Protein AF-A0A0S3TYS9-F1 (afdb_monomer_lite)

Sequence (131 aa):
MGTEREISRIGVMIERSLILAIACPKTEFPAMGLEELPGAELIVSGLADLHEGKSDTVGALLIAIASIRLTNAGLDIPKEHLATEPELKLYDRLQAEREDAYPYYNALLDRLNSFCHALELQTYLFVNRNK

pLDDT: mean 71.96, std 20.92, range [28.69, 91.81]

Radius of gyration: 17.64 Å; chains: 1; bounding box: 59×28×42 Å

Foldseek 3Di:
DDDDDPDDDDDDDPDDDPDDDDDDPDDPQPDCDLCNFQLSVLCVVLQVCVVVLNCLDLSNLLCLVCVVLCVVLPDDDDPVSHDDPSLVSNQVVQVVVDVDSPVVSVVNVVSSVSSSVVSNVSSVVVVVVVD

Secondary structure (DSSP, 8-state):
---------------S--------S-----SS-GGGSTTHHHHHHHHHHHHTT--SSHHHHHHHHTHHHHHHTT----GGGPPSSHHHHHHHHHHHH-S-HHHHHHHHHHHHHHHHHHHHHHHHHHHHHT-

Structure (mmCIF, N/CA/C/O backbone):
data_AF-A0A0S3TYS9-F1
#
_entry.id   AF-A0A0S3TYS9-F1
#
loop_
_atom_site.group_PDB
_atom_site.id
_atom_site.type_symbol
_atom_site.label_atom_id
_atom_site.label_alt_id
_atom_site.label_comp_id
_atom_site.label_asym_id
_atom_site.label_entity_id
_atom_site.label_seq_id
_atom_site.pdbx_PDB_ins_code
_atom_site.Cartn_x
_atom_site.Cartn_y
_atom_site.Cartn_z
_atom_site.occupancy
_atom_site.B_iso_or_equiv
_atom_site.auth_seq_id
_atom_site.auth_comp_id
_atom_site.auth_asym_id
_atom_site.auth_atom_id
_atom_site.pdbx_PDB_model_num
ATOM 1 N N . MET A 1 1 ? 37.825 -5.362 17.882 1.00 38.38 1 MET A N 1
ATOM 2 C CA . MET A 1 1 ? 36.611 -5.930 18.507 1.00 38.38 1 MET A CA 1
ATOM 3 C C . MET A 1 1 ? 35.869 -4.732 19.086 1.00 38.38 1 MET A C 1
ATOM 5 O O . MET A 1 1 ? 36.315 -4.232 20.100 1.00 38.38 1 MET A O 1
ATOM 9 N N . GLY A 1 2 ? 34.964 -4.037 18.382 1.00 41.44 2 GLY A N 1
ATOM 10 C CA . GLY A 1 2 ? 33.747 -4.550 17.731 1.00 41.44 2 GLY A CA 1
ATOM 11 C C . GLY A 1 2 ? 32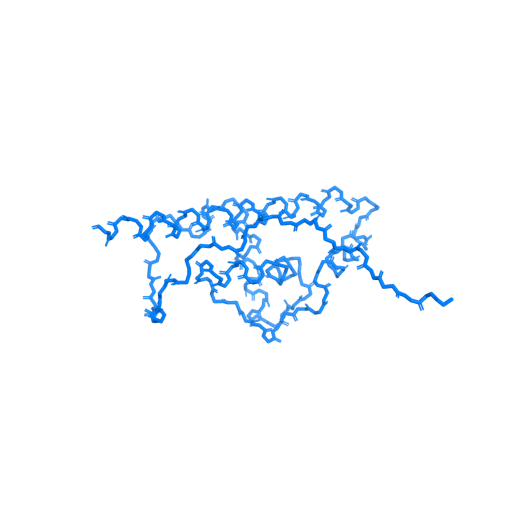.897 -5.151 18.844 1.00 41.44 2 GLY A C 1
ATOM 12 O O . GLY A 1 2 ? 33.299 -6.187 19.349 1.00 41.44 2 GLY A O 1
ATOM 13 N N . THR A 1 3 ? 31.865 -4.525 19.390 1.00 44.28 3 THR A N 1
ATOM 14 C CA . THR A 1 3 ? 30.721 -3.769 18.852 1.00 44.28 3 THR A CA 1
ATOM 15 C C . THR A 1 3 ? 30.190 -2.898 20.005 1.00 44.28 3 THR A C 1
ATOM 17 O O . THR A 1 3 ? 30.480 -3.205 21.148 1.00 44.28 3 THR A O 1
ATOM 20 N N . GLU A 1 4 ? 29.488 -1.793 19.784 1.00 37.22 4 GLU A N 1
ATOM 21 C CA . GLU A 1 4 ? 28.043 -1.746 20.046 1.00 37.22 4 GLU A CA 1
ATOM 22 C C . GLU A 1 4 ? 27.489 -0.388 19.606 1.00 37.22 4 GLU A C 1
ATOM 24 O O . GLU A 1 4 ? 28.148 0.647 19.670 1.00 37.22 4 GLU A O 1
ATOM 29 N N . ARG A 1 5 ? 26.289 -0.454 19.045 1.00 38.91 5 ARG A N 1
ATOM 30 C CA . ARG A 1 5 ? 25.685 0.522 18.150 1.00 38.91 5 ARG A CA 1
ATOM 31 C C . ARG A 1 5 ? 25.148 1.727 18.922 1.00 38.91 5 ARG A C 1
ATOM 33 O O . ARG A 1 5 ? 24.173 1.607 19.657 1.00 38.91 5 ARG A O 1
ATOM 40 N N . GLU A 1 6 ? 25.722 2.896 18.657 1.00 38.84 6 GLU A N 1
ATOM 41 C CA . GLU A 1 6 ? 25.036 4.178 18.810 1.00 38.84 6 GLU A CA 1
ATOM 42 C C . GLU A 1 6 ? 23.929 4.285 17.756 1.00 38.84 6 GLU A C 1
ATOM 44 O O . GLU A 1 6 ? 24.175 4.666 16.614 1.00 38.84 6 GLU A O 1
ATOM 49 N N . ILE A 1 7 ? 22.699 3.939 18.128 1.00 37.38 7 ILE A N 1
ATOM 50 C CA . ILE A 1 7 ? 21.507 4.402 17.409 1.00 37.38 7 ILE A CA 1
ATOM 51 C C . ILE A 1 7 ? 20.491 4.853 18.456 1.00 37.38 7 ILE A C 1
ATOM 53 O O . ILE A 1 7 ? 19.483 4.209 18.727 1.00 37.38 7 ILE A O 1
ATOM 57 N N . SER A 1 8 ? 20.812 5.979 19.088 1.00 40.09 8 SER A N 1
ATOM 58 C CA . SER A 1 8 ? 19.834 6.840 19.738 1.00 40.09 8 SER A CA 1
ATOM 59 C C . SER A 1 8 ? 19.636 8.056 18.837 1.00 40.09 8 SER A C 1
ATOM 61 O O . SER A 1 8 ? 20.619 8.607 18.345 1.00 40.09 8 SER A O 1
ATOM 63 N N . ARG A 1 9 ? 18.374 8.481 18.686 1.00 38.62 9 ARG A N 1
ATOM 64 C CA . ARG A 1 9 ? 17.856 9.651 17.938 1.00 38.62 9 ARG A CA 1
ATOM 65 C C . ARG A 1 9 ? 17.336 9.392 16.522 1.00 38.62 9 ARG A C 1
ATOM 67 O O . ARG A 1 9 ? 17.895 9.927 15.578 1.00 38.62 9 ARG A O 1
ATOM 74 N N . ILE A 1 10 ? 16.180 8.726 16.419 1.00 34.81 10 ILE A N 1
ATOM 75 C CA . ILE A 1 10 ? 14.990 9.299 15.751 1.00 34.81 10 ILE A CA 1
ATOM 76 C C . ILE A 1 10 ? 13.738 8.837 16.532 1.00 34.81 10 ILE A C 1
ATOM 78 O O . ILE A 1 10 ? 13.115 7.832 16.211 1.00 34.81 10 ILE A O 1
ATOM 82 N N . GLY A 1 11 ? 13.401 9.551 17.614 1.00 28.69 11 GLY A N 1
ATOM 83 C CA . GLY A 1 11 ? 12.000 9.699 18.045 1.00 28.69 11 GLY A CA 1
ATOM 84 C C . GLY A 1 11 ? 11.329 10.708 17.101 1.00 28.69 11 GLY A C 1
ATOM 85 O O . GLY A 1 11 ? 12.023 11.506 16.483 1.00 28.69 11 GLY A O 1
ATOM 86 N N . VAL A 1 12 ? 10.016 10.774 16.915 1.00 32.56 12 VAL A N 1
ATOM 87 C CA . VAL A 1 12 ? 8.936 10.766 17.904 1.00 32.56 12 VAL A CA 1
ATOM 88 C C . VAL A 1 12 ? 7.634 10.626 17.106 1.00 32.56 12 VAL A C 1
ATOM 90 O O . VAL A 1 12 ? 7.412 11.484 16.263 1.00 32.56 12 VAL A O 1
ATOM 93 N N . MET A 1 13 ? 6.793 9.611 17.362 1.00 29.39 13 MET A N 1
ATOM 94 C CA . MET A 1 13 ? 5.313 9.685 17.242 1.00 29.39 13 MET A CA 1
ATOM 95 C C . MET A 1 13 ? 4.619 8.358 17.642 1.00 29.39 13 MET A C 1
ATOM 97 O O . MET A 1 13 ? 3.656 7.948 17.006 1.00 29.39 13 MET A O 1
ATOM 101 N N . ILE A 1 14 ? 5.086 7.633 18.664 1.00 37.09 14 ILE A N 1
ATOM 102 C CA . ILE A 1 14 ? 4.356 6.457 19.183 1.00 37.09 14 ILE A CA 1
ATOM 103 C C . ILE A 1 14 ? 4.107 6.688 20.666 1.00 37.09 14 ILE A C 1
ATOM 105 O O . ILE A 1 14 ? 4.811 6.146 21.502 1.00 37.09 14 ILE A O 1
ATOM 109 N N . GLU A 1 15 ? 3.175 7.581 20.988 1.00 40.12 15 GLU A N 1
ATOM 110 C CA . GLU A 1 15 ? 2.581 7.695 22.326 1.00 40.12 15 GLU A CA 1
ATOM 111 C C . GLU A 1 15 ? 1.449 8.723 22.275 1.00 40.12 15 GLU A C 1
ATOM 113 O O . GLU A 1 15 ? 1.656 9.917 22.493 1.00 40.12 15 GLU A O 1
ATOM 118 N N . ARG A 1 16 ? 0.244 8.256 21.926 1.00 34.84 16 ARG A N 1
ATOM 119 C CA . ARG A 1 16 ? -1.020 8.684 22.547 1.00 34.84 16 ARG A CA 1
ATOM 120 C C . ARG A 1 16 ? -2.198 7.919 21.950 1.00 34.84 16 ARG A C 1
ATOM 122 O O . ARG A 1 16 ? -2.488 8.050 20.768 1.00 34.84 16 ARG A O 1
ATOM 129 N N . SER A 1 17 ? -2.918 7.236 22.838 1.00 30.77 17 SER A N 1
ATOM 130 C CA . SER A 1 17 ? -4.229 6.586 22.651 1.00 30.77 17 SER A CA 1
ATOM 131 C C . SER A 1 17 ? -4.196 5.066 22.546 1.00 30.77 17 SER A C 1
ATOM 133 O O . SER A 1 17 ? -4.681 4.451 21.605 1.00 30.77 17 SER A O 1
ATOM 135 N N . LEU A 1 18 ? -3.732 4.464 23.636 1.00 38.28 18 LEU A N 1
ATOM 136 C CA . LEU A 1 18 ? -4.289 3.221 24.151 1.00 38.28 18 LEU A CA 1
ATOM 137 C C . LEU A 1 18 ? -5.726 3.484 24.676 1.00 38.28 18 LEU A C 1
ATOM 139 O O . LEU A 1 18 ? -5.932 3.583 25.877 1.00 38.28 18 LEU A O 1
ATOM 143 N N . ILE A 1 19 ? -6.701 3.699 23.788 1.00 33.62 19 ILE A N 1
ATOM 144 C CA . ILE A 1 19 ? -8.158 3.802 24.048 1.00 33.62 19 ILE A CA 1
ATOM 145 C C . ILE A 1 19 ? -8.800 3.427 22.693 1.00 33.62 19 ILE A C 1
ATOM 147 O O . ILE A 1 19 ? -8.498 4.099 21.720 1.00 33.62 19 ILE A O 1
ATOM 151 N N . LEU A 1 20 ? -9.663 2.436 22.465 1.00 31.48 20 LEU A N 1
ATOM 152 C CA . LEU A 1 20 ? -10.468 1.550 23.299 1.00 31.48 20 LEU A CA 1
ATOM 153 C C . LEU A 1 20 ? -11.221 0.593 22.345 1.00 31.48 20 LEU A C 1
ATOM 155 O O . LEU A 1 20 ? -11.668 1.042 21.299 1.00 31.48 20 LEU A O 1
ATOM 159 N N . ALA A 1 21 ? -11.385 -0.664 22.776 1.00 30.34 21 ALA A N 1
ATOM 160 C CA . ALA A 1 21 ? -12.434 -1.643 22.431 1.00 30.34 21 ALA A CA 1
ATOM 161 C C . ALA A 1 21 ? -12.739 -1.904 20.938 1.00 30.34 21 ALA A C 1
ATOM 163 O O . ALA A 1 21 ? -13.208 -1.053 20.200 1.00 30.34 21 ALA A O 1
ATOM 164 N N . ILE A 1 22 ? -12.473 -3.111 20.438 1.00 43.03 22 ILE A N 1
ATOM 165 C CA . ILE A 1 22 ? -13.406 -4.253 20.517 1.00 43.03 22 ILE A CA 1
ATOM 166 C C . ILE A 1 22 ? -14.794 -3.901 19.955 1.00 43.03 22 ILE A C 1
ATOM 168 O O . ILE A 1 22 ? -15.543 -3.133 20.545 1.00 43.03 22 ILE A O 1
ATOM 172 N N . ALA A 1 23 ? -15.130 -4.625 18.884 1.00 37.19 23 ALA A N 1
ATOM 173 C CA . ALA A 1 23 ? -16.440 -4.786 18.262 1.00 37.19 23 ALA A CA 1
ATOM 174 C C . ALA A 1 23 ? -16.963 -3.606 17.429 1.00 37.19 23 ALA A C 1
ATOM 176 O O . ALA A 1 23 ? -17.690 -2.745 17.911 1.00 37.19 23 ALA A O 1
ATOM 177 N N . CYS A 1 24 ? -16.777 -3.710 16.112 1.00 30.48 24 CYS A N 1
ATOM 178 C CA . CYS A 1 24 ? -17.903 -3.420 15.235 1.00 30.48 24 CYS A CA 1
ATOM 179 C C . CYS A 1 24 ? -18.082 -4.513 14.169 1.00 30.48 24 CYS A C 1
ATOM 181 O O . CYS A 1 24 ? -17.380 -4.517 13.158 1.00 30.48 24 CYS A O 1
ATOM 183 N N . PRO A 1 25 ? -18.998 -5.478 14.377 1.00 40.66 25 PRO A N 1
ATOM 184 C CA . PRO A 1 25 ? -19.484 -6.304 13.288 1.00 40.66 25 PRO A CA 1
ATOM 185 C C . PRO A 1 25 ? -20.395 -5.427 12.420 1.00 40.66 25 PRO A C 1
ATOM 187 O O . PRO A 1 25 ? -21.539 -5.182 12.786 1.00 40.66 25 PRO A O 1
ATOM 190 N N . LYS A 1 26 ? -19.880 -4.992 11.265 1.00 46.31 26 LYS A N 1
ATOM 191 C CA . LYS A 1 26 ? -20.584 -4.199 10.240 1.00 46.31 26 LYS A CA 1
ATOM 192 C C . LYS A 1 26 ? -20.901 -2.760 10.675 1.00 46.31 26 LYS A C 1
ATOM 194 O O . LYS A 1 26 ? -21.972 -2.482 11.200 1.00 46.31 26 LYS A O 1
ATOM 199 N N . THR A 1 27 ? -20.005 -1.825 10.373 1.00 41.22 27 THR A N 1
ATOM 200 C CA . THR A 1 27 ? -20.338 -0.393 10.359 1.00 41.22 27 THR A CA 1
ATOM 201 C C . THR A 1 27 ? -20.394 0.108 8.933 1.00 41.22 27 THR A C 1
ATOM 203 O O . THR A 1 27 ? -19.387 0.172 8.233 1.00 41.22 27 THR A O 1
ATOM 206 N N . GLU A 1 28 ? -21.601 0.477 8.526 1.00 45.94 28 GLU A N 1
ATOM 207 C CA . GLU A 1 28 ? -21.871 1.391 7.427 1.00 45.94 28 GLU A CA 1
ATOM 208 C C . GLU A 1 28 ? -21.129 2.713 7.712 1.00 45.94 28 GLU A C 1
ATOM 210 O O . GLU A 1 28 ? -21.558 3.526 8.532 1.00 45.94 28 GLU A O 1
ATOM 215 N N . PHE A 1 29 ? -19.957 2.892 7.090 1.00 45.88 29 PHE A N 1
ATOM 216 C CA . PHE A 1 29 ? -19.220 4.157 7.087 1.00 45.88 29 PHE A CA 1
ATOM 217 C C . PHE A 1 29 ? -20.119 5.258 6.481 1.00 45.88 29 PHE A C 1
ATOM 219 O O . PHE A 1 29 ? -20.705 5.039 5.417 1.00 45.88 29 PHE A O 1
ATOM 226 N N . PRO A 1 30 ? -20.285 6.435 7.116 1.00 43.38 30 PRO A N 1
ATOM 227 C CA . PRO A 1 30 ? -21.226 7.439 6.627 1.00 43.38 30 PRO A CA 1
ATOM 228 C C . PRO A 1 30 ? -20.771 8.111 5.316 1.00 43.38 30 PRO A C 1
ATOM 230 O O . PRO A 1 30 ? -19.774 8.823 5.289 1.00 43.38 30 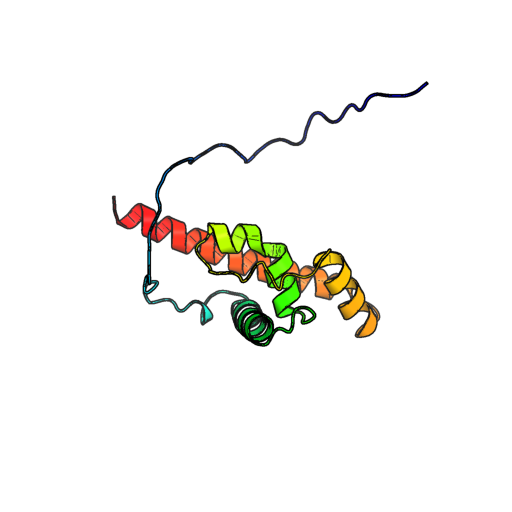PRO A O 1
ATOM 233 N N . ALA A 1 31 ? -21.590 7.926 4.272 1.00 42.22 31 ALA A N 1
ATOM 234 C CA . ALA A 1 31 ? -21.943 8.802 3.135 1.00 42.22 31 ALA A CA 1
ATOM 235 C C . ALA A 1 31 ? -20.871 9.500 2.269 1.00 42.22 31 ALA A C 1
ATOM 237 O O . ALA A 1 31 ? -21.252 10.172 1.315 1.00 42.22 31 ALA A O 1
ATOM 238 N N . MET A 1 32 ? -19.578 9.338 2.530 1.00 49.75 32 MET A N 1
ATOM 239 C CA . MET A 1 32 ? -18.538 9.559 1.524 1.00 49.75 32 MET A CA 1
ATOM 240 C C . MET A 1 32 ? -17.932 8.189 1.269 1.00 49.75 32 MET A C 1
ATOM 242 O O . MET A 1 32 ? -17.282 7.624 2.149 1.00 49.75 32 MET A O 1
ATOM 246 N N . GLY A 1 33 ? -18.278 7.595 0.127 1.00 61.03 33 GLY A N 1
ATOM 247 C CA . GLY A 1 33 ? -17.866 6.231 -0.190 1.00 61.03 33 GLY A CA 1
ATOM 248 C C . GLY A 1 33 ? -16.347 6.116 -0.114 1.00 61.03 33 GLY A C 1
ATOM 249 O O . GLY A 1 33 ? -15.641 7.057 -0.469 1.00 61.03 33 GLY A O 1
ATOM 250 N N . LEU A 1 34 ? -15.827 4.962 0.317 1.00 65.19 34 LEU A N 1
ATOM 251 C CA . LEU A 1 34 ? -14.389 4.657 0.244 1.00 65.19 34 LEU A CA 1
ATOM 252 C C . LEU A 1 34 ? -13.811 4.994 -1.139 1.00 65.19 34 LEU A C 1
ATOM 254 O O . LEU A 1 34 ? -12.667 5.414 -1.223 1.00 65.19 34 LEU A O 1
ATOM 258 N N . GLU A 1 35 ? -14.636 4.865 -2.181 1.00 68.12 35 GLU A N 1
ATOM 259 C CA . GLU A 1 35 ? -14.390 5.174 -3.593 1.00 68.12 35 GLU A CA 1
ATOM 260 C C . GLU A 1 35 ? -14.143 6.664 -3.901 1.00 68.12 35 GLU A C 1
ATOM 262 O O . GLU A 1 35 ? -13.550 6.977 -4.929 1.00 68.12 35 GLU A O 1
ATOM 267 N N . GLU A 1 36 ? -14.548 7.586 -3.023 1.00 71.88 36 GLU A N 1
ATOM 268 C CA . GLU A 1 36 ? -14.354 9.034 -3.200 1.00 71.88 36 GLU A CA 1
ATOM 269 C C . GLU A 1 36 ? -13.027 9.539 -2.610 1.00 71.88 36 GLU A C 1
ATOM 271 O O . GLU A 1 36 ? -12.663 10.706 -2.778 1.00 71.88 36 GLU A O 1
ATOM 276 N N . LEU A 1 37 ? -12.277 8.670 -1.921 1.00 76.69 37 LEU A N 1
ATOM 277 C CA . LEU A 1 37 ? -10.976 9.019 -1.360 1.00 76.69 37 LEU A CA 1
ATOM 278 C C . LEU A 1 37 ? -9.890 9.041 -2.452 1.00 76.69 37 LEU A C 1
ATOM 280 O O . LEU A 1 37 ? -9.877 8.200 -3.357 1.00 76.69 37 LEU A O 1
ATOM 284 N N . PRO A 1 38 ? -8.913 9.962 -2.370 1.00 76.38 38 PRO A N 1
ATOM 285 C CA . PRO A 1 38 ? -7.822 10.010 -3.334 1.00 76.38 38 PRO A CA 1
ATOM 286 C C . PRO A 1 38 ? -7.019 8.707 -3.278 1.00 76.38 38 PRO A C 1
ATOM 288 O O . PRO A 1 38 ? -6.424 8.393 -2.256 1.00 76.38 38 PRO A O 1
ATOM 291 N N 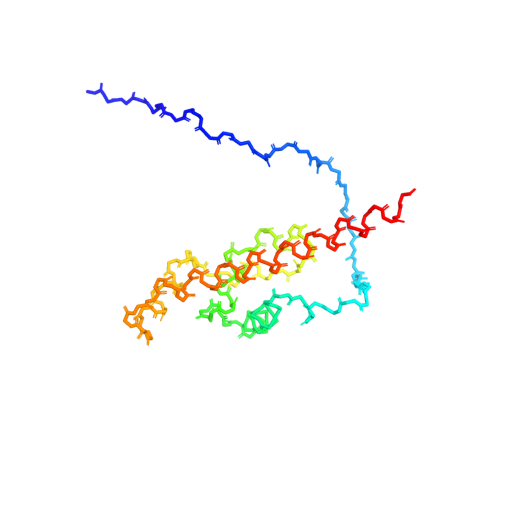. GLY A 1 39 ? -6.996 7.952 -4.380 1.00 79.38 39 GLY A N 1
ATOM 292 C CA . GLY A 1 39 ? -6.311 6.655 -4.438 1.00 79.38 39 GLY A CA 1
ATOM 293 C C . GLY A 1 39 ? -7.176 5.445 -4.093 1.00 79.38 39 GLY A C 1
ATOM 294 O O . GLY A 1 39 ? -6.659 4.330 -4.098 1.00 79.38 39 GLY A O 1
ATOM 295 N N . ALA A 1 40 ? -8.476 5.638 -3.859 1.00 82.44 40 ALA A N 1
ATOM 296 C CA . ALA A 1 40 ? -9.410 4.561 -3.554 1.00 82.44 40 ALA A CA 1
ATOM 297 C C . ALA A 1 40 ? -9.448 3.462 -4.615 1.00 82.44 40 ALA A C 1
ATOM 299 O O . ALA A 1 40 ? -9.470 2.287 -4.272 1.00 82.44 40 ALA A O 1
ATOM 300 N N . GLU A 1 41 ? -9.384 3.829 -5.894 1.00 82.50 41 GLU A N 1
ATOM 301 C CA . GLU A 1 41 ? -9.372 2.878 -7.011 1.00 82.50 41 GLU A CA 1
ATOM 302 C C . GLU A 1 41 ? -8.264 1.815 -6.884 1.00 82.50 41 GLU A C 1
ATOM 304 O O . GLU A 1 41 ? -8.488 0.651 -7.209 1.00 82.50 41 GLU A O 1
ATOM 309 N N . LEU A 1 42 ? -7.095 2.183 -6.341 1.00 84.19 42 LEU A N 1
ATOM 310 C CA . LEU A 1 42 ? -5.975 1.260 -6.139 1.00 84.19 42 LEU A CA 1
ATOM 311 C C . LEU A 1 42 ? -6.247 0.284 -4.993 1.00 84.19 42 LEU A C 1
ATOM 313 O O . LEU A 1 42 ? -5.901 -0.892 -5.084 1.00 84.19 42 LEU A O 1
ATOM 317 N N . ILE A 1 43 ? -6.879 0.772 -3.926 1.00 84.62 43 ILE A N 1
ATOM 318 C CA . ILE A 1 43 ? -7.202 -0.021 -2.738 1.00 84.62 43 ILE A CA 1
ATOM 319 C C . ILE A 1 43 ? -8.379 -0.953 -3.018 1.00 84.62 43 ILE A C 1
ATOM 321 O O . ILE A 1 43 ? -8.322 -2.126 -2.673 1.00 84.62 43 ILE A O 1
ATOM 325 N N . VAL A 1 44 ? -9.420 -0.466 -3.694 1.00 84.44 44 VAL A N 1
ATOM 326 C CA . VAL A 1 44 ? -10.581 -1.273 -4.087 1.00 84.44 44 VAL A CA 1
ATOM 327 C C . VAL A 1 44 ? -10.155 -2.381 -5.049 1.00 84.44 44 VAL A C 1
ATOM 329 O O . VAL A 1 44 ? -10.477 -3.545 -4.815 1.00 84.44 44 VAL A O 1
ATOM 332 N N . SER A 1 45 ? -9.370 -2.048 -6.082 1.00 84.94 45 SER A N 1
ATOM 333 C CA . SER A 1 45 ? -8.830 -3.053 -7.005 1.00 84.94 45 SER A CA 1
ATOM 334 C C . SER A 1 45 ? -7.927 -4.054 -6.284 1.00 84.94 45 SER A C 1
ATOM 336 O O . SER A 1 45 ? -8.056 -5.254 -6.498 1.00 84.94 45 SER A O 1
ATOM 338 N N . GLY A 1 46 ? -7.043 -3.585 -5.400 1.00 86.62 46 GLY A N 1
ATOM 339 C CA . GLY A 1 46 ? -6.137 -4.460 -4.659 1.00 86.62 46 GLY A CA 1
ATOM 340 C C . GLY A 1 46 ? -6.848 -5.382 -3.666 1.00 86.62 46 GLY A C 1
ATOM 341 O O . GLY A 1 46 ? -6.423 -6.517 -3.480 1.00 86.62 46 GLY A O 1
ATOM 342 N N . LEU A 1 47 ? -7.936 -4.927 -3.038 1.00 84.50 47 LEU A N 1
ATOM 343 C CA . LEU A 1 47 ? -8.763 -5.757 -2.161 1.00 84.50 47 LEU A CA 1
ATOM 344 C C . LEU A 1 47 ? -9.432 -6.872 -2.960 1.00 84.50 47 LEU A C 1
ATOM 346 O O . LEU A 1 47 ? -9.390 -8.026 -2.541 1.00 84.50 47 LEU A O 1
ATOM 350 N N . ALA A 1 48 ? -10.004 -6.541 -4.121 1.00 86.12 48 ALA A N 1
ATOM 351 C CA . ALA A 1 48 ? -10.574 -7.535 -5.024 1.00 86.12 48 ALA A CA 1
ATOM 352 C C . ALA A 1 48 ? -9.518 -8.568 -5.453 1.00 86.12 48 ALA A C 1
ATOM 354 O O . ALA A 1 48 ? -9.768 -9.767 -5.354 1.00 86.12 48 ALA A O 1
ATOM 355 N N . ASP A 1 49 ? -8.316 -8.117 -5.824 1.00 86.94 49 ASP A N 1
ATOM 356 C CA . ASP A 1 49 ? -7.196 -8.997 -6.170 1.00 86.94 49 ASP A CA 1
ATOM 357 C C . ASP A 1 49 ? -6.809 -9.926 -5.007 1.00 86.94 49 ASP A C 1
ATOM 359 O O . ASP A 1 49 ? -6.676 -11.135 -5.200 1.00 86.94 49 ASP A O 1
ATOM 363 N N . LEU A 1 50 ? -6.688 -9.396 -3.784 1.00 84.88 50 LEU A N 1
ATOM 364 C CA . LEU A 1 50 ? -6.383 -10.191 -2.591 1.00 84.88 50 LEU A CA 1
ATOM 365 C C . LEU A 1 50 ? -7.479 -11.221 -2.283 1.00 84.88 50 LEU A C 1
ATOM 367 O O . LEU A 1 50 ? -7.159 -12.346 -1.902 1.00 84.88 50 LEU A O 1
ATOM 371 N N . HIS A 1 51 ? -8.752 -10.872 -2.485 1.00 82.75 51 HIS A N 1
ATOM 372 C CA . HIS A 1 51 ? -9.872 -11.808 -2.349 1.00 82.75 51 HIS A CA 1
ATOM 373 C C . HIS A 1 51 ? -9.867 -12.904 -3.421 1.00 82.75 51 HIS A C 1
ATOM 375 O O . HIS A 1 51 ? -10.283 -14.027 -3.142 1.00 82.75 51 HIS A O 1
ATOM 381 N N . GLU A 1 52 ? -9.359 -12.614 -4.619 1.00 84.56 52 GLU A N 1
ATOM 382 C CA . GLU A 1 52 ? -9.109 -13.613 -5.664 1.00 84.56 52 GLU A CA 1
ATOM 383 C C . GLU A 1 52 ? -7.804 -14.410 -5.450 1.00 84.56 52 GLU A C 1
ATOM 385 O O . GLU A 1 52 ? -7.461 -15.266 -6.266 1.00 84.56 52 GLU A O 1
ATOM 390 N N . GLY A 1 53 ? -7.062 -14.149 -4.366 1.00 83.19 53 GLY A N 1
ATOM 391 C CA . GLY A 1 53 ? -5.784 -14.801 -4.060 1.00 83.19 53 GLY A CA 1
ATOM 392 C C . GLY A 1 53 ? -4.594 -14.267 -4.867 1.00 83.19 53 GLY A C 1
ATOM 393 O O . GLY A 1 53 ? -3.524 -14.878 -4.876 1.00 83.19 53 GLY A O 1
ATOM 394 N N . LYS A 1 54 ? -4.749 -13.127 -5.548 1.00 86.25 54 LYS A N 1
ATOM 395 C CA . LYS A 1 54 ? -3.702 -12.460 -6.329 1.00 86.25 54 LYS A CA 1
ATOM 396 C C . LYS A 1 54 ? -2.964 -11.450 -5.450 1.00 86.25 54 LYS A C 1
ATOM 398 O O . LYS A 1 54 ? -3.349 -10.294 -5.335 1.00 86.25 54 LYS A O 1
ATOM 403 N N . SER A 1 55 ? -1.864 -11.882 -4.846 1.00 86.06 55 SER A N 1
ATOM 404 C CA . SER A 1 55 ? -1.038 -11.037 -3.970 1.00 86.06 55 SER A CA 1
ATOM 405 C C . SER A 1 55 ? 0.086 -10.276 -4.681 1.00 86.06 55 SER A C 1
ATOM 407 O O . SER A 1 55 ? 0.742 -9.435 -4.071 1.00 86.06 55 SER A O 1
ATOM 409 N N . ASP A 1 56 ? 0.304 -10.555 -5.969 1.00 86.06 56 ASP A N 1
ATOM 410 C CA . ASP A 1 56 ? 1.390 -9.988 -6.783 1.00 86.06 56 ASP A CA 1
ATOM 411 C C . ASP A 1 56 ? 0.925 -8.834 -7.696 1.00 86.06 56 ASP A C 1
ATOM 413 O O . ASP A 1 56 ? 1.589 -8.475 -8.665 1.00 86.06 56 ASP A O 1
ATOM 417 N N . THR A 1 57 ? -0.248 -8.250 -7.438 1.00 89.69 57 THR A N 1
ATOM 418 C CA . THR A 1 57 ? -0.734 -7.085 -8.193 1.00 89.69 57 THR A CA 1
ATOM 419 C C . THR A 1 57 ? -0.279 -5.783 -7.544 1.00 89.69 57 THR A C 1
ATOM 421 O O . THR A 1 57 ? -0.017 -5.727 -6.345 1.00 89.69 57 THR A O 1
ATOM 424 N N . VAL A 1 58 ? -0.212 -4.698 -8.323 1.00 89.94 58 VAL A N 1
ATOM 425 C CA . VAL A 1 58 ? 0.172 -3.371 -7.806 1.00 89.94 58 VAL A CA 1
ATOM 426 C C . VAL A 1 58 ? -0.717 -2.957 -6.627 1.00 89.94 58 VAL A C 1
ATOM 428 O O . VAL A 1 58 ? -0.205 -2.511 -5.603 1.00 89.94 58 VAL A O 1
ATOM 431 N N . GLY A 1 59 ? -2.036 -3.155 -6.731 1.00 89.19 59 GLY A N 1
ATOM 432 C CA . GLY A 1 59 ? -2.978 -2.845 -5.653 1.00 89.19 59 GLY A CA 1
ATOM 433 C C . GLY A 1 59 ? -2.767 -3.715 -4.412 1.00 89.19 59 GLY A C 1
ATOM 434 O O . GLY A 1 59 ? -2.696 -3.190 -3.301 1.00 89.19 59 GLY A O 1
ATOM 435 N N . ALA A 1 60 ? -2.606 -5.029 -4.589 1.00 90.25 60 ALA A N 1
ATOM 436 C CA . ALA A 1 60 ? -2.360 -5.957 -3.486 1.00 90.25 60 ALA A CA 1
ATOM 437 C C . ALA A 1 60 ? -1.044 -5.650 -2.749 1.00 90.25 60 ALA A C 1
ATOM 439 O O . ALA A 1 60 ? -1.001 -5.658 -1.517 1.00 90.25 60 ALA A O 1
ATOM 440 N N . LEU A 1 61 ? 0.014 -5.311 -3.491 1.00 91.00 61 LEU A N 1
ATOM 441 C CA . LEU A 1 61 ? 1.309 -4.920 -2.934 1.00 91.00 61 LEU A CA 1
ATOM 442 C C . LEU A 1 61 ? 1.211 -3.598 -2.163 1.00 91.00 61 LEU A C 1
ATOM 444 O O . LEU A 1 61 ? 1.714 -3.511 -1.047 1.00 91.00 61 LEU A O 1
ATOM 448 N N . LEU A 1 62 ? 0.497 -2.596 -2.684 1.00 90.56 62 LEU A N 1
ATOM 449 C CA . LEU A 1 62 ? 0.256 -1.337 -1.964 1.00 90.56 62 LEU A CA 1
ATOM 450 C C . LEU A 1 62 ? -0.526 -1.553 -0.662 1.00 90.56 62 LEU A C 1
ATOM 452 O O . LEU A 1 62 ? -0.176 -0.987 0.376 1.00 90.56 62 LEU A O 1
ATOM 456 N N . ILE A 1 63 ? -1.548 -2.411 -0.687 1.00 90.00 63 ILE A N 1
ATOM 457 C CA . ILE A 1 63 ? -2.289 -2.793 0.521 1.00 90.00 63 ILE A CA 1
ATOM 458 C C . ILE A 1 63 ? -1.375 -3.508 1.510 1.00 90.00 63 ILE A C 1
ATOM 460 O O . ILE A 1 63 ? -1.459 -3.241 2.704 1.00 90.00 63 ILE A O 1
ATOM 464 N N . ALA A 1 64 ? -0.478 -4.377 1.043 1.00 90.31 64 ALA A N 1
ATOM 465 C CA . ALA A 1 64 ? 0.491 -5.041 1.905 1.00 90.31 64 ALA A CA 1
ATOM 466 C C . ALA A 1 64 ? 1.443 -4.039 2.580 1.00 90.31 64 ALA A C 1
ATOM 468 O O . ALA A 1 64 ? 1.647 -4.136 3.794 1.00 90.31 64 ALA A O 1
ATOM 469 N N . ILE A 1 65 ? 1.936 -3.036 1.839 1.00 89.25 65 ILE A N 1
ATOM 470 C CA . ILE A 1 65 ? 2.794 -1.949 2.351 1.00 89.25 65 ILE A CA 1
ATOM 471 C C . ILE A 1 65 ? 2.085 -1.169 3.466 1.00 89.25 65 ILE A C 1
ATOM 473 O O . ILE A 1 65 ? 2.646 -0.961 4.540 1.00 89.25 65 ILE A O 1
ATOM 477 N N . ALA A 1 66 ? 0.830 -0.764 3.249 1.00 88.94 66 ALA A N 1
ATOM 478 C CA . ALA A 1 66 ? 0.062 0.001 4.234 1.00 88.94 66 ALA A CA 1
ATOM 479 C C . ALA A 1 66 ? -0.812 -0.862 5.158 1.00 88.94 66 ALA A C 1
ATOM 481 O O . ALA A 1 66 ? -1.630 -0.313 5.896 1.00 88.94 66 ALA A O 1
ATOM 482 N N . SER A 1 67 ? -0.649 -2.188 5.163 1.00 87.31 67 SER A N 1
ATOM 483 C CA . SER A 1 67 ? -1.584 -3.124 5.808 1.00 87.31 67 SER A CA 1
ATOM 484 C C . SER A 1 67 ? -1.835 -2.794 7.276 1.00 87.31 67 SER A C 1
ATOM 486 O O . SER A 1 67 ? -2.981 -2.777 7.724 1.00 87.31 67 SER A O 1
ATOM 488 N N . ILE A 1 68 ? -0.778 -2.453 8.016 1.00 84.75 68 ILE A N 1
ATOM 489 C CA . ILE A 1 68 ? -0.855 -2.057 9.426 1.00 84.75 68 ILE A CA 1
ATOM 490 C C . ILE A 1 68 ? -1.692 -0.781 9.588 1.00 84.75 68 ILE A C 1
ATOM 492 O O . ILE A 1 68 ? -2.578 -0.734 10.438 1.00 84.75 68 ILE A O 1
ATOM 496 N N . ARG A 1 69 ? -1.448 0.243 8.762 1.00 85.81 69 ARG A N 1
ATOM 497 C CA . ARG A 1 69 ? -2.165 1.527 8.826 1.00 85.81 69 ARG A CA 1
ATOM 498 C C . ARG A 1 69 ? -3.633 1.376 8.447 1.00 85.81 69 ARG A C 1
ATOM 500 O O . ARG A 1 69 ? -4.493 1.864 9.169 1.00 85.81 69 ARG A O 1
ATOM 507 N N . LEU A 1 70 ? -3.912 0.650 7.366 1.00 83.81 70 LEU A N 1
ATOM 508 C CA . LEU A 1 70 ? -5.269 0.372 6.896 1.00 83.81 70 LEU A CA 1
ATOM 509 C C . LEU A 1 70 ? -6.060 -0.427 7.941 1.00 83.81 70 LEU A C 1
ATOM 511 O O . LEU A 1 70 ? -7.187 -0.062 8.265 1.00 83.81 70 LEU A O 1
ATOM 515 N N . THR A 1 71 ? -5.438 -1.448 8.543 1.00 84.75 71 THR A N 1
ATOM 516 C CA . THR A 1 71 ? -6.054 -2.227 9.632 1.00 84.75 71 THR A CA 1
ATOM 517 C C . THR A 1 71 ? -6.356 -1.343 10.845 1.00 84.75 71 THR A C 1
ATOM 519 O O . THR A 1 71 ? -7.443 -1.420 11.411 1.00 84.75 71 THR A O 1
ATOM 522 N N . ASN A 1 72 ? -5.425 -0.465 11.235 1.00 81.00 72 ASN A N 1
ATOM 523 C CA . ASN A 1 72 ? -5.628 0.466 12.350 1.00 81.00 72 ASN A CA 1
ATOM 524 C C . ASN A 1 72 ? -6.732 1.497 12.071 1.00 81.00 72 ASN A C 1
ATOM 526 O O . ASN A 1 72 ? -7.389 1.954 13.003 1.00 81.00 72 ASN A O 1
ATOM 530 N N . ALA A 1 73 ? -6.944 1.846 10.803 1.00 77.38 73 ALA A N 1
ATOM 531 C CA . ALA A 1 73 ? -8.031 2.710 10.359 1.00 77.38 73 ALA A CA 1
ATOM 532 C C . ALA A 1 73 ? -9.381 1.973 10.215 1.00 77.38 73 ALA A C 1
ATOM 534 O O . ALA A 1 73 ? -10.386 2.598 9.888 1.00 77.38 73 ALA A O 1
ATOM 535 N N . GLY A 1 74 ? -9.427 0.661 10.475 1.00 77.62 74 GLY A N 1
ATOM 536 C CA . GLY A 1 74 ? -10.659 -0.132 10.491 1.00 77.62 74 GLY A CA 1
ATOM 537 C C . GLY A 1 74 ? -10.987 -0.877 9.193 1.00 77.62 74 GLY A C 1
ATOM 538 O O . GLY A 1 74 ? -12.098 -1.389 9.074 1.00 77.62 74 GLY A O 1
ATOM 539 N N . LEU A 1 75 ? -10.059 -0.964 8.232 1.00 81.44 75 LEU A N 1
ATOM 540 C CA . LEU A 1 75 ? -10.210 -1.834 7.057 1.00 81.44 75 LEU A CA 1
ATOM 541 C C . LEU A 1 75 ? -9.849 -3.284 7.397 1.00 81.44 75 LEU A C 1
ATOM 543 O O . LEU A 1 75 ? -8.813 -3.551 8.007 1.00 81.44 75 LEU A O 1
ATOM 547 N N . ASP A 1 76 ? -10.675 -4.224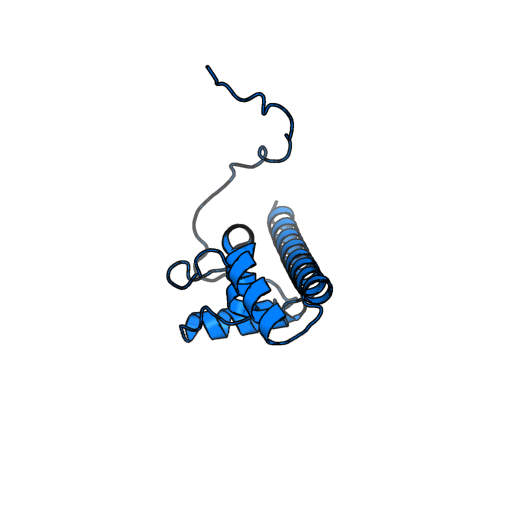 6.940 1.00 81.75 76 ASP A N 1
ATOM 548 C CA . ASP A 1 76 ? -10.384 -5.653 7.040 1.00 81.75 76 ASP A CA 1
ATOM 549 C C . ASP A 1 76 ? -9.445 -6.067 5.899 1.00 81.75 76 ASP A C 1
ATOM 551 O O . ASP A 1 76 ? -9.837 -6.099 4.734 1.00 81.75 76 ASP A O 1
ATOM 555 N N . ILE A 1 77 ? -8.174 -6.314 6.231 1.00 82.88 77 ILE A N 1
ATOM 556 C CA . ILE A 1 77 ? -7.147 -6.707 5.261 1.00 82.88 77 ILE A CA 1
ATOM 557 C C . ILE A 1 77 ? -6.777 -8.181 5.483 1.00 82.88 77 ILE A C 1
ATOM 559 O O . ILE A 1 77 ? -6.325 -8.530 6.582 1.00 82.88 77 ILE A O 1
ATOM 563 N N . PRO A 1 78 ? -6.884 -9.051 4.460 1.00 80.25 78 PRO A N 1
ATOM 564 C CA . PRO A 1 78 ? -6.554 -10.468 4.586 1.00 80.25 78 PRO A CA 1
ATOM 565 C C . PRO A 1 78 ? -5.036 -10.674 4.715 1.00 80.25 78 PRO A C 1
ATOM 567 O O . PRO A 1 78 ? -4.311 -10.789 3.727 1.00 80.25 78 PRO A O 1
ATOM 570 N N . LYS A 1 79 ? -4.548 -10.751 5.960 1.00 75.62 79 LYS A N 1
ATOM 571 C CA . LYS A 1 79 ? -3.112 -10.870 6.290 1.00 75.62 79 LYS A CA 1
ATOM 572 C C . LYS A 1 79 ? -2.444 -12.130 5.734 1.00 75.62 79 LYS A C 1
ATOM 574 O O . LYS A 1 79 ? -1.241 -12.130 5.503 1.00 75.62 79 LYS A O 1
ATOM 579 N N . GLU A 1 80 ? -3.225 -13.182 5.517 1.00 75.94 80 GLU A N 1
ATOM 580 C CA . GLU A 1 80 ? -2.767 -14.485 5.021 1.00 75.94 80 GLU A CA 1
ATOM 581 C C . GLU A 1 80 ? -2.254 -14.422 3.576 1.00 75.94 80 GLU A C 1
ATOM 583 O O . GLU A 1 80 ? -1.398 -15.212 3.189 1.00 75.94 80 GLU A O 1
ATOM 588 N N . HIS A 1 81 ? -2.740 -13.452 2.798 1.00 75.88 81 HIS A N 1
ATOM 589 C CA . HIS A 1 81 ? -2.403 -13.281 1.385 1.00 75.88 81 HIS A CA 1
ATOM 590 C C . HIS A 1 81 ? -1.404 -12.142 1.153 1.00 75.88 81 HIS A C 1
ATOM 592 O O . HIS A 1 81 ? -1.165 -11.758 0.012 1.00 75.88 81 HIS A O 1
ATOM 598 N N . LEU A 1 82 ? -0.812 -11.570 2.206 1.00 81.06 82 LEU A N 1
ATOM 599 C CA . LEU A 1 82 ? 0.135 -10.470 2.043 1.00 81.06 82 LEU A CA 1
ATOM 600 C C . LEU A 1 82 ? 1.484 -10.982 1.543 1.00 81.06 82 LEU A C 1
ATOM 602 O O . LEU A 1 82 ? 2.054 -11.938 2.069 1.00 81.06 82 LEU A O 1
ATOM 606 N N . ALA A 1 83 ? 2.010 -10.312 0.523 1.00 82.88 83 ALA A N 1
ATOM 607 C CA . ALA A 1 83 ? 3.308 -10.641 -0.027 1.00 82.88 83 ALA A CA 1
ATOM 608 C C . ALA A 1 83 ? 4.439 -10.308 0.961 1.00 82.88 83 ALA A C 1
ATOM 610 O O . ALA A 1 83 ? 4.421 -9.275 1.631 1.00 82.88 83 ALA A O 1
ATOM 611 N N . THR A 1 84 ? 5.457 -11.167 1.013 1.00 83.25 84 THR A N 1
ATOM 612 C CA . THR A 1 84 ? 6.726 -10.875 1.690 1.00 83.25 84 THR A CA 1
ATOM 613 C C . THR A 1 84 ? 7.469 -9.778 0.926 1.00 83.25 84 THR A C 1
ATOM 615 O O . THR A 1 84 ? 7.546 -9.848 -0.300 1.00 83.25 84 THR A O 1
ATOM 618 N N . GLU A 1 85 ? 7.991 -8.780 1.646 1.00 86.56 85 GLU A N 1
ATOM 619 C CA . GLU A 1 85 ? 8.720 -7.626 1.086 1.00 86.56 85 GLU A CA 1
ATOM 620 C C . GLU A 1 85 ? 7.951 -6.902 -0.040 1.00 86.56 85 GLU A C 1
ATOM 622 O O . GLU A 1 85 ? 8.428 -6.797 -1.174 1.00 86.56 85 GLU A O 1
ATOM 627 N N . PRO A 1 86 ? 6.739 -6.389 0.247 1.00 87.88 86 PRO A N 1
ATOM 628 C CA . PRO A 1 86 ? 5.853 -5.871 -0.790 1.00 87.88 86 PRO A CA 1
ATOM 629 C C . PRO A 1 86 ? 6.412 -4.625 -1.496 1.00 87.88 86 PRO A C 1
ATOM 631 O O . PRO A 1 86 ? 6.128 -4.425 -2.672 1.00 87.88 86 PRO A O 1
ATOM 634 N N . GLU A 1 87 ? 7.252 -3.830 -0.822 1.00 87.94 87 GLU A N 1
ATOM 635 C CA . GLU A 1 87 ? 7.962 -2.687 -1.420 1.00 87.94 87 GLU A CA 1
ATOM 636 C C . GLU A 1 87 ? 8.944 -3.128 -2.512 1.00 87.94 87 GLU A C 1
ATOM 638 O O . GLU A 1 87 ? 8.931 -2.579 -3.613 1.00 87.94 87 GLU A O 1
ATOM 643 N N . LEU A 1 88 ? 9.758 -4.155 -2.232 1.00 89.31 88 LEU A N 1
ATOM 644 C CA . LEU A 1 88 ? 10.725 -4.685 -3.196 1.00 89.31 88 LEU A CA 1
ATOM 645 C C . LEU A 1 88 ? 10.019 -5.325 -4.387 1.00 89.31 88 LEU A C 1
ATOM 647 O O . LEU A 1 88 ? 10.386 -5.053 -5.525 1.00 89.31 88 LEU A O 1
ATOM 651 N N . LYS A 1 89 ? 8.971 -6.119 -4.140 1.00 90.62 89 LYS A N 1
ATOM 652 C CA . LYS A 1 89 ? 8.170 -6.726 -5.212 1.00 90.62 89 LYS A CA 1
ATOM 653 C C . LYS A 1 89 ? 7.482 -5.689 -6.088 1.00 90.62 89 LYS A C 1
ATOM 655 O O . LYS A 1 89 ? 7.438 -5.850 -7.304 1.00 90.62 89 LYS A O 1
ATOM 660 N N . LEU A 1 90 ? 6.956 -4.623 -5.483 1.00 90.56 90 LEU A N 1
ATOM 661 C CA . LEU A 1 90 ? 6.357 -3.527 -6.235 1.00 90.56 90 LEU A CA 1
ATOM 662 C C . LEU A 1 90 ? 7.406 -2.868 -7.128 1.00 90.56 90 LEU A C 1
ATOM 664 O O . LEU A 1 90 ? 7.156 -2.665 -8.310 1.00 90.56 90 LEU A O 1
ATOM 668 N N . TYR A 1 91 ? 8.585 -2.575 -6.584 1.00 89.12 91 TYR A N 1
ATOM 669 C CA . TYR A 1 91 ? 9.661 -1.966 -7.352 1.00 89.12 91 TYR A CA 1
ATOM 670 C C . TYR A 1 91 ? 10.148 -2.860 -8.505 1.00 89.12 91 TYR A C 1
ATOM 672 O O . TYR A 1 91 ? 10.249 -2.382 -9.633 1.00 89.12 91 TYR A O 1
ATOM 680 N N . ASP A 1 92 ? 10.386 -4.150 -8.249 1.00 90.31 92 ASP A N 1
ATOM 681 C CA . ASP A 1 92 ? 10.825 -5.134 -9.252 1.00 90.31 92 ASP A CA 1
ATOM 682 C C . ASP A 1 92 ? 9.814 -5.255 -10.402 1.00 90.31 92 ASP A C 1
ATOM 684 O O . ASP A 1 92 ? 10.169 -5.167 -11.579 1.00 90.31 92 ASP A O 1
ATOM 688 N N . ARG A 1 93 ? 8.520 -5.315 -10.065 1.00 90.75 93 ARG A N 1
ATOM 689 C CA . ARG A 1 93 ? 7.433 -5.336 -11.047 1.00 90.75 93 ARG A CA 1
ATOM 690 C C . ARG A 1 93 ? 7.411 -4.079 -11.915 1.00 90.75 93 ARG A C 1
ATOM 692 O O . ARG A 1 93 ? 7.306 -4.174 -13.135 1.00 90.75 93 ARG A O 1
ATOM 699 N N . LEU A 1 94 ? 7.525 -2.902 -11.302 1.00 90.94 94 LEU A N 1
ATOM 700 C CA . LEU A 1 94 ? 7.536 -1.635 -12.036 1.00 90.94 94 LEU A CA 1
ATOM 701 C C . LEU A 1 94 ? 8.769 -1.501 -12.931 1.00 90.94 94 LEU A C 1
ATOM 703 O O . LEU A 1 94 ? 8.666 -0.956 -14.029 1.00 90.94 94 LEU A O 1
ATOM 707 N N . GLN A 1 95 ? 9.914 -2.014 -12.480 1.00 91.81 95 GLN A N 1
ATOM 708 C CA . GLN A 1 95 ? 11.152 -2.046 -13.252 1.00 91.81 95 GLN A CA 1
ATOM 709 C C . GLN A 1 95 ? 11.057 -2.992 -14.455 1.00 91.81 95 GLN A C 1
ATOM 711 O O . GLN A 1 95 ? 11.603 -2.691 -15.514 1.00 91.81 95 GLN A O 1
ATOM 716 N N . ALA A 1 96 ? 10.333 -4.107 -14.331 1.00 90.25 96 ALA A N 1
ATOM 717 C CA . ALA A 1 96 ? 10.080 -5.006 -15.455 1.00 90.25 96 ALA A CA 1
ATOM 718 C C . ALA A 1 96 ? 9.190 -4.367 -16.540 1.00 90.25 96 ALA A C 1
ATOM 720 O O . ALA A 1 96 ? 9.319 -4.698 -17.718 1.00 90.25 96 ALA A O 1
ATOM 721 N N . GLU A 1 97 ? 8.296 -3.449 -16.162 1.00 87.19 97 GLU A N 1
ATOM 722 C CA . GLU A 1 97 ? 7.386 -2.772 -17.095 1.00 87.19 97 GLU A CA 1
ATOM 723 C C . GLU A 1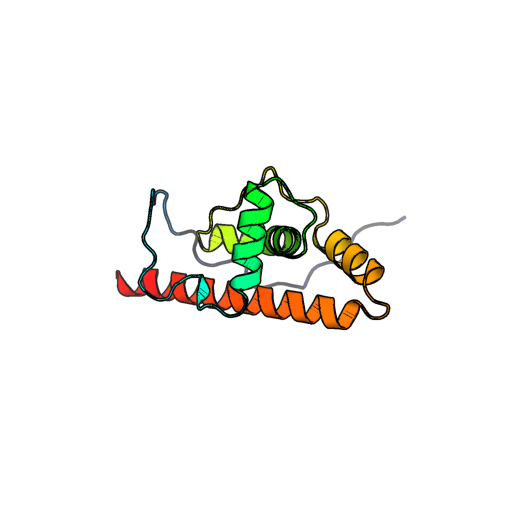 97 ? 7.960 -1.470 -17.678 1.00 87.19 97 GLU A C 1
ATOM 725 O O . GLU A 1 97 ? 7.516 -1.029 -18.742 1.00 87.19 97 GLU A O 1
ATOM 730 N N . ARG A 1 98 ? 8.901 -0.812 -16.985 1.00 87.31 98 ARG A N 1
ATOM 731 C CA . ARG A 1 98 ? 9.388 0.535 -17.330 1.00 87.31 98 ARG A CA 1
ATOM 732 C C . ARG A 1 98 ? 10.866 0.723 -16.997 1.00 87.31 98 ARG A C 1
ATOM 734 O O . ARG A 1 98 ? 11.320 0.336 -15.928 1.00 87.31 98 ARG A O 1
ATOM 741 N N . GLU A 1 99 ? 11.582 1.441 -17.864 1.00 83.56 99 GLU A N 1
ATOM 742 C CA . GLU A 1 99 ? 12.989 1.810 -17.628 1.00 83.56 99 GLU A CA 1
ATOM 743 C C . GLU A 1 99 ? 13.172 2.747 -16.419 1.00 83.56 99 GLU A C 1
ATOM 745 O O . GLU A 1 99 ? 14.139 2.595 -15.677 1.00 83.56 99 GLU A O 1
ATOM 750 N N . ASP A 1 100 ? 12.236 3.678 -16.183 1.00 86.81 100 ASP A N 1
ATOM 751 C CA . ASP A 1 100 ? 12.269 4.602 -15.039 1.00 86.81 100 ASP A CA 1
ATOM 752 C C . ASP A 1 100 ? 11.100 4.341 -14.074 1.00 86.81 100 ASP A C 1
ATOM 754 O O . ASP A 1 100 ? 10.044 4.982 -14.109 1.00 86.81 100 ASP A O 1
ATOM 758 N N . ALA A 1 101 ? 11.275 3.321 -13.233 1.00 88.81 101 ALA A N 1
ATOM 759 C CA . ALA A 1 101 ? 10.271 2.866 -12.273 1.00 88.81 101 ALA A CA 1
ATOM 760 C C . ALA A 1 101 ? 10.167 3.756 -11.024 1.00 88.81 101 ALA A C 1
ATOM 762 O O . ALA A 1 101 ? 9.124 3.782 -10.371 1.00 88.81 101 ALA A O 1
ATOM 763 N N . TYR A 1 102 ? 11.222 4.501 -10.684 1.00 87.88 102 TYR A N 1
ATOM 764 C CA . TYR A 1 102 ? 11.318 5.222 -9.413 1.00 87.88 102 TYR A CA 1
ATOM 765 C C . TYR A 1 102 ? 10.308 6.382 -9.269 1.00 87.88 102 TYR A C 1
ATOM 767 O O . TYR A 1 102 ? 9.642 6.465 -8.231 1.00 87.88 102 TYR A O 1
ATOM 775 N N . PRO A 1 103 ? 10.095 7.252 -10.278 1.00 89.94 103 PRO A N 1
ATOM 776 C CA . PRO A 1 103 ? 9.066 8.290 -10.210 1.00 89.94 103 PRO A CA 1
ATOM 777 C C . PRO A 1 103 ? 7.657 7.707 -10.092 1.00 89.94 103 PRO A C 1
ATOM 779 O O . PRO A 1 103 ? 6.824 8.235 -9.358 1.00 89.94 103 PRO A O 1
ATOM 782 N N . TYR A 1 104 ? 7.392 6.603 -10.795 1.00 89.00 104 TYR A N 1
ATOM 783 C CA . TYR A 1 104 ? 6.087 5.948 -10.770 1.00 89.00 104 TYR A CA 1
ATOM 784 C C . TYR A 1 104 ? 5.829 5.251 -9.429 1.00 89.00 104 TYR A C 1
ATOM 786 O O . TYR A 1 104 ? 4.743 5.375 -8.869 1.00 89.00 104 TYR A O 1
ATOM 794 N N . TYR A 1 105 ? 6.849 4.593 -8.875 1.00 90.25 105 TYR A N 1
ATOM 795 C CA . TYR A 1 105 ? 6.829 4.026 -7.530 1.00 90.25 105 TYR A CA 1
ATOM 796 C C . TYR A 1 105 ? 6.473 5.082 -6.477 1.00 90.25 105 TYR A C 1
ATOM 798 O O . TYR A 1 105 ? 5.529 4.894 -5.710 1.00 90.25 105 TYR A O 1
ATOM 806 N N . ASN A 1 106 ? 7.163 6.227 -6.484 1.00 90.94 106 ASN A N 1
ATOM 807 C CA . ASN A 1 106 ? 6.878 7.307 -5.537 1.00 90.94 106 ASN A CA 1
ATOM 808 C C . ASN A 1 106 ? 5.467 7.873 -5.718 1.00 90.94 106 ASN A C 1
ATOM 810 O O . ASN A 1 106 ? 4.766 8.064 -4.731 1.00 90.94 106 ASN A O 1
ATOM 814 N N . ALA A 1 107 ? 5.003 8.051 -6.959 1.00 91.12 107 ALA A N 1
ATOM 815 C CA . ALA A 1 107 ? 3.639 8.506 -7.217 1.00 91.12 107 ALA A CA 1
ATOM 816 C C . ALA A 1 107 ? 2.577 7.546 -6.643 1.00 91.12 107 ALA A C 1
ATOM 818 O O . ALA A 1 107 ? 1.557 7.995 -6.116 1.00 91.12 107 ALA A O 1
ATOM 819 N N . LEU A 1 108 ? 2.810 6.229 -6.708 1.00 90.19 108 LEU A N 1
ATOM 820 C CA . LEU A 1 108 ? 1.927 5.237 -6.091 1.00 90.19 108 LEU A CA 1
ATOM 821 C C . LEU A 1 108 ? 1.957 5.314 -4.561 1.00 90.19 108 LEU A C 1
ATOM 823 O O . LEU A 1 108 ? 0.898 5.260 -3.933 1.00 90.19 108 LEU A O 1
ATOM 827 N N . LEU A 1 109 ? 3.139 5.481 -3.962 1.00 89.75 109 LEU A N 1
ATOM 828 C CA . LEU A 1 109 ? 3.268 5.653 -2.514 1.00 89.75 109 LEU A CA 1
ATOM 829 C C . LEU A 1 109 ? 2.611 6.943 -2.016 1.00 89.75 109 LEU A C 1
ATOM 831 O O . LEU A 1 109 ? 1.925 6.921 -0.996 1.00 89.75 109 LEU A O 1
ATOM 835 N N . ASP A 1 110 ? 2.768 8.056 -2.728 1.00 89.94 110 ASP A N 1
ATOM 836 C CA . ASP A 1 110 ? 2.117 9.323 -2.387 1.00 89.94 110 ASP A CA 1
ATOM 837 C C . ASP A 1 110 ? 0.592 9.202 -2.456 1.00 89.94 110 ASP A C 1
ATOM 839 O O . ASP A 1 110 ? -0.130 9.704 -1.587 1.00 89.94 110 ASP A O 1
ATOM 843 N N . ARG A 1 111 ? 0.086 8.472 -3.455 1.00 89.69 111 ARG A N 1
ATOM 844 C CA . ARG A 1 111 ? -1.344 8.194 -3.605 1.00 89.69 111 ARG A CA 1
ATOM 845 C C . ARG A 1 111 ? -1.873 7.304 -2.481 1.00 89.69 111 ARG A C 1
ATOM 847 O O . ARG A 1 111 ? -2.923 7.603 -1.918 1.00 89.69 111 ARG A O 1
ATOM 854 N N . LEU A 1 112 ? -1.120 6.272 -2.103 1.00 90.06 112 LEU A N 1
ATOM 855 C CA . LEU A 1 112 ? -1.413 5.419 -0.949 1.00 90.06 112 LEU A CA 1
ATOM 856 C C . LEU A 1 112 ? -1.415 6.218 0.361 1.00 90.06 112 LEU A C 1
ATOM 858 O O . LEU A 1 112 ? -2.317 6.073 1.183 1.00 90.06 112 LEU A O 1
ATOM 862 N N . ASN A 1 113 ? -0.431 7.093 0.554 1.00 88.62 113 ASN A N 1
ATOM 863 C CA . ASN A 1 113 ? -0.346 7.948 1.732 1.00 88.62 113 ASN A CA 1
ATOM 864 C C . ASN A 1 113 ? -1.513 8.932 1.811 1.00 88.62 113 ASN A C 1
ATOM 866 O O . ASN A 1 113 ? -2.073 9.110 2.892 1.00 88.62 113 ASN A O 1
ATOM 870 N N . SER A 1 114 ? -1.904 9.517 0.678 1.00 85.19 114 SER A N 1
ATOM 871 C CA . SER A 1 114 ? -3.067 10.402 0.580 1.00 85.19 114 SER A CA 1
ATOM 872 C C . SER A 1 114 ? -4.358 9.671 0.946 1.00 85.19 114 SER A C 1
ATOM 874 O O . SER A 1 114 ? -5.149 10.195 1.733 1.00 85.19 114 SER A O 1
ATOM 876 N N . PHE A 1 115 ? -4.539 8.442 0.451 1.00 87.69 115 PHE A N 1
ATOM 877 C CA . PHE A 1 115 ? -5.671 7.591 0.819 1.00 87.69 115 PHE A CA 1
ATOM 878 C C . PHE A 1 115 ? -5.703 7.320 2.326 1.00 87.69 115 PHE A C 1
ATOM 880 O O . PHE A 1 115 ? -6.698 7.610 2.989 1.00 87.69 115 PHE A O 1
ATOM 887 N N . CYS A 1 116 ? -4.601 6.801 2.880 1.00 86.62 116 CYS A N 1
ATOM 888 C CA . CYS A 1 116 ? -4.504 6.477 4.302 1.00 86.62 116 CYS A CA 1
ATOM 889 C C . CYS A 1 116 ? -4.772 7.704 5.173 1.00 86.62 116 CYS A C 1
ATOM 891 O O . CYS A 1 116 ? -5.509 7.608 6.148 1.00 86.62 116 CYS A O 1
ATOM 893 N N . HIS A 1 117 ? -4.229 8.865 4.804 1.00 87.38 117 HIS A N 1
ATOM 894 C CA . HIS A 1 117 ? -4.451 10.098 5.547 1.00 87.38 117 HIS A CA 1
ATOM 895 C C . HIS A 1 117 ? -5.923 10.527 5.525 1.00 87.38 117 HIS A C 1
ATOM 897 O O . HIS A 1 117 ? -6.482 10.886 6.560 1.00 87.38 117 HIS A O 1
ATOM 903 N N . ALA A 1 118 ? -6.577 10.456 4.364 1.00 85.31 118 ALA A N 1
ATOM 904 C CA . ALA A 1 118 ? -7.991 10.789 4.248 1.00 85.31 118 ALA A CA 1
ATOM 905 C C . ALA A 1 118 ? -8.874 9.825 5.065 1.00 85.31 118 ALA A C 1
ATOM 907 O O . ALA A 1 118 ? -9.805 10.263 5.743 1.00 85.31 118 ALA A O 1
ATOM 908 N N . LEU A 1 119 ? -8.538 8.532 5.073 1.00 84.38 119 LEU A N 1
ATOM 909 C CA . LEU A 1 119 ? -9.223 7.513 5.869 1.00 84.38 119 LEU A CA 1
ATOM 910 C C . LEU A 1 119 ? -9.024 7.712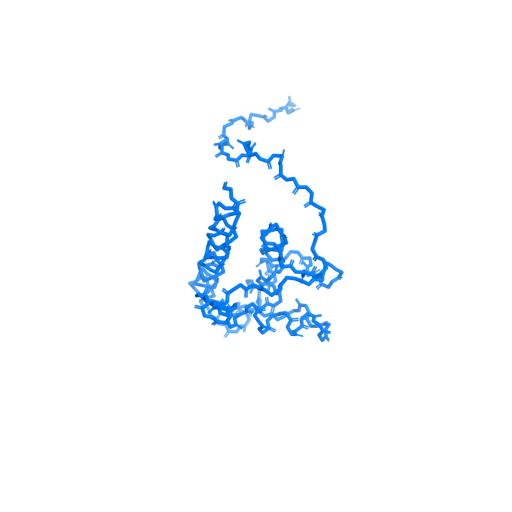 7.384 1.00 84.38 119 LEU A C 1
ATOM 912 O O . LEU A 1 119 ? -9.978 7.633 8.162 1.00 84.38 119 LEU A O 1
ATOM 916 N N . GLU A 1 120 ? -7.796 8.009 7.811 1.00 82.62 120 GLU A N 1
ATOM 917 C CA . GLU A 1 120 ? -7.456 8.335 9.201 1.00 82.62 120 GLU A CA 1
ATOM 918 C C . GLU A 1 120 ? -8.233 9.579 9.674 1.00 82.62 120 GLU A C 1
ATOM 920 O O . GLU A 1 120 ? -8.810 9.576 10.765 1.00 82.62 120 GLU A O 1
ATOM 925 N N . LEU A 1 121 ? -8.323 10.619 8.834 1.00 82.12 121 LEU A N 1
ATOM 926 C CA . LEU A 1 121 ? -9.106 11.826 9.117 1.00 82.12 121 LEU A CA 1
ATOM 927 C C . LEU A 1 121 ? -10.603 11.531 9.252 1.00 82.12 121 LEU A C 1
ATOM 929 O O . LEU A 1 121 ? -11.238 12.035 10.182 1.00 82.12 121 LEU A O 1
ATOM 933 N N . GLN A 1 122 ? -11.174 10.706 8.370 1.00 77.06 122 GLN A N 1
ATOM 934 C CA . GLN A 1 122 ? -12.577 10.304 8.494 1.00 77.06 122 GLN A CA 1
ATOM 935 C C . GLN A 1 122 ? -12.839 9.533 9.789 1.00 77.06 122 GLN A C 1
ATOM 937 O O . GLN A 1 122 ? -13.800 9.832 10.504 1.00 77.06 122 GLN A O 1
ATOM 942 N N . THR A 1 123 ? -11.949 8.601 10.132 1.00 73.69 123 THR A N 1
ATOM 943 C CA . THR A 1 123 ? -12.026 7.826 11.376 1.00 73.69 123 THR A CA 1
ATOM 944 C C . THR A 1 123 ? -11.983 8.748 12.596 1.00 73.69 123 THR A C 1
ATOM 946 O O . THR A 1 123 ? -12.809 8.633 13.504 1.00 73.69 123 THR A O 1
ATOM 949 N N . TYR A 1 124 ? -11.078 9.730 12.600 1.00 71.12 124 TYR A N 1
ATOM 950 C CA . TYR A 1 124 ? -10.969 10.712 13.677 1.00 71.12 124 TYR A CA 1
ATOM 951 C C . TYR A 1 124 ? -12.233 11.577 13.830 1.00 71.12 124 TYR A C 1
ATOM 953 O O . TYR A 1 124 ? -12.735 11.758 14.943 1.00 71.12 124 TYR A O 1
ATOM 961 N N . LEU A 1 125 ? -12.781 12.094 12.722 1.00 70.69 125 LEU A N 1
ATOM 962 C CA . LEU A 1 125 ? -14.000 12.911 12.738 1.00 70.69 125 LEU A CA 1
ATOM 963 C C . LEU A 1 125 ? -15.212 12.131 13.257 1.00 70.69 125 LEU A C 1
ATOM 965 O O . LEU A 1 125 ? -16.045 12.697 13.969 1.00 70.69 125 LEU A O 1
ATOM 969 N N . PHE A 1 126 ? -15.298 10.838 12.941 1.00 64.38 126 PHE A N 1
ATOM 970 C CA . PHE A 1 126 ? -16.363 9.970 13.432 1.00 64.38 126 PHE A CA 1
ATOM 971 C C . PHE A 1 126 ? -16.277 9.754 14.949 1.00 64.38 126 PHE A C 1
ATOM 973 O O . PHE A 1 126 ? -17.276 9.906 15.655 1.00 64.38 126 PHE A O 1
ATOM 980 N N . VAL A 1 127 ? -15.080 9.477 15.476 1.00 64.38 127 VAL A N 1
ATOM 981 C CA . VAL A 1 127 ? -14.863 9.294 16.922 1.00 64.38 127 VAL A CA 1
ATOM 982 C C . VAL A 1 127 ? -15.159 10.578 17.704 1.00 64.38 127 VAL A C 1
ATOM 984 O O . VAL A 1 127 ? -15.735 10.516 18.789 1.00 64.38 127 VAL A O 1
ATOM 987 N N . ASN A 1 128 ? -14.807 11.749 17.165 1.00 58.88 128 ASN A N 1
ATOM 988 C CA . ASN A 1 128 ? -15.003 13.021 17.865 1.00 58.88 128 ASN A CA 1
ATOM 989 C C . ASN A 1 128 ? -16.441 13.572 17.783 1.00 58.88 128 ASN A C 1
ATOM 991 O O . ASN A 1 128 ? -16.826 14.355 18.643 1.00 58.88 128 ASN A O 1
ATOM 995 N N . ARG A 1 129 ? -17.251 13.174 16.788 1.00 56.38 129 ARG A N 1
ATOM 996 C CA . ARG A 1 129 ? -18.678 13.559 16.697 1.00 56.38 129 ARG A CA 1
ATOM 997 C C . ARG A 1 129 ? -19.594 12.836 17.690 1.00 56.38 129 ARG A C 1
ATOM 999 O O . ARG A 1 129 ? -20.715 13.288 17.890 1.00 56.38 129 ARG A O 1
ATOM 1006 N N . ASN A 1 130 ? -19.143 11.726 18.271 1.00 51.44 130 ASN A N 1
ATOM 1007 C CA . ASN A 1 130 ? -19.920 10.897 19.200 1.00 51.44 130 ASN A CA 1
ATOM 1008 C C . ASN A 1 130 ? -19.520 11.112 20.679 1.00 51.44 130 ASN A C 1
ATOM 1010 O O . ASN A 1 130 ? -19.791 10.255 21.520 1.00 51.44 130 ASN A O 1
ATOM 1014 N N . LYS A 1 131 ? -18.862 12.236 20.991 1.00 44.59 131 LYS A N 1
ATOM 1015 C CA . LYS A 1 131 ? -18.605 12.729 22.354 1.00 44.59 131 LYS A CA 1
ATOM 1016 C C . LYS A 1 131 ? -19.441 13.969 22.629 1.00 44.59 131 LYS A C 1
ATOM 1018 O O . LYS A 1 131 ? -19.857 14.113 23.798 1.00 44.59 131 LYS A O 1
#